Protein AF-A0A538IAY0-F1 (afdb_monomer_lite)

Secondary structure (DSSP, 8-state):
--GGGTTS--HHHHHHTT---SS-----TT-SSTTSHHHHHHHHHS-HHHHHHSHHHHHHHHHHHHHHH--S-------TTHHHHTTT-------SPPPSS-HHHHHHHHH-HHHHHHHHHHHHHHHHHHHHHHHHTT-S------SSGGGS-TT-

Sequence (156 aa):
MNEQSLGAEPLLVRTLRREPAERTPVWFMRQAGRSLPEYRELRERHGFFEIAGTPELCAEVTLQPVRRHGVDAAVLFADIMSPVLGMGVDVELVEGRPSRDFVRTKALMYREPATWHALLERLTEQFARYVAATAAAGADAIQLFDSWAGVLSVAD

Foldseek 3Di:
DDPPPPPDDFQVLCVVVVHDHPDDADDDDPLQDDVDPVNVVVVVPDDLVRLQVDVVSQVVSQCVSCVVPVGRDGDGSHDPCVLVVVVVDDDDDDPDDDDQQCVVLVCCCPVPVVVNVVVVVVVVVSVVVVVVVVVVVPDSDDDDDPPRCVSDDPVD

Structure (mmCIF, N/CA/C/O backbone):
data_AF-A0A538IAY0-F1
#
_entry.id   AF-A0A538IAY0-F1
#
loop_
_atom_site.group_PDB
_atom_site.id
_atom_site.type_symbol
_atom_site.label_atom_id
_atom_site.label_alt_id
_atom_site.label_comp_id
_atom_site.label_asym_id
_atom_site.label_entity_id
_atom_site.label_seq_id
_atom_site.pdbx_PDB_ins_code
_atom_site.Cartn_x
_atom_site.Cartn_y
_atom_site.Cartn_z
_atom_site.occupancy
_atom_site.B_iso_or_equiv
_atom_site.auth_seq_id
_atom_site.auth_comp_id
_atom_site.auth_asym_id
_atom_site.auth_atom_id
_atom_site.pdbx_PDB_model_num
ATOM 1 N N . MET A 1 1 ? -22.883 -2.923 21.697 1.00 38.47 1 MET A N 1
ATOM 2 C CA . MET A 1 1 ? -22.149 -2.194 20.640 1.00 38.47 1 MET A CA 1
ATOM 3 C C . MET A 1 1 ? -23.052 -1.043 20.248 1.00 38.47 1 MET A C 1
ATOM 5 O O . MET A 1 1 ? -24.157 -1.319 19.814 1.00 38.47 1 MET A O 1
ATOM 9 N N . ASN A 1 2 ? -22.699 0.196 20.591 1.00 35.31 2 ASN A N 1
ATOM 10 C CA . ASN A 1 2 ? -23.626 1.324 20.485 1.00 35.31 2 ASN A CA 1
ATOM 11 C C . ASN A 1 2 ? -23.660 1.832 19.031 1.00 35.31 2 ASN A C 1
ATOM 13 O O . ASN A 1 2 ? -22.630 2.256 18.514 1.00 35.31 2 ASN A O 1
ATOM 17 N N . GLU A 1 3 ? -24.830 1.799 18.392 1.00 36.94 3 GLU A N 1
ATOM 18 C CA . GLU A 1 3 ? -25.085 2.205 16.993 1.00 36.94 3 GLU A CA 1
ATOM 19 C C . GLU A 1 3 ? -24.926 3.725 16.743 1.00 36.94 3 GLU A C 1
ATOM 21 O O . GLU A 1 3 ? -25.130 4.209 15.636 1.00 36.94 3 GLU A O 1
ATOM 26 N N . GLN A 1 4 ? -24.515 4.499 17.754 1.00 41.50 4 GLN A N 1
ATOM 27 C CA . GLN A 1 4 ? -24.413 5.966 17.712 1.00 41.50 4 GLN A CA 1
ATOM 28 C C . GLN A 1 4 ? -23.102 6.524 17.116 1.00 41.50 4 GLN A C 1
ATOM 30 O O . GLN A 1 4 ? -22.951 7.738 17.030 1.00 41.50 4 GLN A O 1
ATOM 35 N N . SER A 1 5 ? -22.148 5.687 16.687 1.00 44.97 5 SER A N 1
ATOM 36 C CA . SER A 1 5 ? -20.822 6.150 16.219 1.00 44.97 5 SER A CA 1
ATOM 37 C C . SER A 1 5 ? -20.693 6.364 14.701 1.00 44.97 5 SER A C 1
ATOM 39 O O . SER A 1 5 ? -19.608 6.695 14.232 1.00 44.97 5 SER A O 1
ATOM 41 N N . LEU A 1 6 ? -21.762 6.194 13.919 1.00 47.00 6 LEU A N 1
ATOM 42 C CA . LEU A 1 6 ? -21.721 6.313 12.450 1.00 47.00 6 LEU A CA 1
ATOM 43 C C . LEU A 1 6 ? -21.744 7.767 11.925 1.00 47.00 6 LEU A C 1
ATOM 45 O O . LEU A 1 6 ? -21.765 7.971 10.717 1.00 47.00 6 LEU A O 1
ATOM 49 N N . GLY A 1 7 ? -21.768 8.777 12.804 1.00 51.81 7 GLY A N 1
ATOM 50 C CA . GLY A 1 7 ? -21.947 10.185 12.415 1.00 51.81 7 GLY A CA 1
ATOM 51 C C . GLY A 1 7 ? -20.683 11.051 12.380 1.00 51.81 7 GLY A C 1
ATOM 52 O O . GLY A 1 7 ? -20.735 12.151 11.838 1.00 51.81 7 GLY A O 1
ATOM 53 N N . ALA A 1 8 ? -19.567 10.601 12.959 1.00 68.31 8 ALA A N 1
ATOM 54 C CA . ALA A 1 8 ? -18.330 11.382 13.019 1.00 68.31 8 ALA A CA 1
ATOM 55 C C . ALA A 1 8 ? -17.268 10.784 12.090 1.00 68.31 8 ALA A C 1
ATOM 57 O O . ALA A 1 8 ? -16.998 9.585 12.137 1.00 68.31 8 ALA A O 1
ATOM 58 N N . GLU A 1 9 ? -16.664 11.629 11.254 1.00 83.44 9 GLU A N 1
ATOM 59 C CA . GLU A 1 9 ? -15.582 11.237 10.349 1.00 83.44 9 GLU A CA 1
ATOM 60 C C . GLU A 1 9 ? -14.360 10.709 11.140 1.00 83.44 9 GLU A C 1
ATOM 62 O O . GLU A 1 9 ? -14.066 11.244 12.219 1.00 83.44 9 GLU A O 1
ATOM 67 N N . PRO A 1 10 ? -13.637 9.674 10.654 1.00 91.75 10 PRO A N 1
ATOM 68 C CA . PRO A 1 10 ? -12.545 9.056 11.407 1.00 91.75 10 PRO A CA 1
ATOM 69 C C . PRO A 1 10 ? -11.438 10.045 11.803 1.00 91.75 10 PRO A C 1
ATOM 71 O O . PRO A 1 10 ? -11.071 10.940 11.037 1.00 91.75 10 PRO A O 1
ATOM 74 N N . LEU A 1 11 ? -10.843 9.847 12.986 1.00 94.94 11 LEU A N 1
ATOM 75 C CA . LEU A 1 11 ? -9.830 10.747 13.558 1.00 94.94 11 LEU A CA 1
ATOM 76 C C . LEU A 1 11 ? -8.640 10.992 12.618 1.00 94.94 11 LEU A C 1
ATOM 78 O O . LEU A 1 11 ? -8.187 12.132 12.478 1.00 94.94 11 LEU A O 1
ATOM 82 N N . LEU A 1 12 ? -8.142 9.941 11.951 1.00 95.88 12 LEU A N 1
ATOM 83 C CA . LEU A 1 12 ? -7.046 10.079 10.993 1.00 95.88 12 LEU A CA 1
ATOM 84 C C . LEU A 1 12 ? -7.440 10.984 9.817 1.00 95.88 12 LEU A C 1
ATOM 86 O O . LEU A 1 12 ? -6.658 11.853 9.446 1.00 95.88 12 LEU A O 1
ATOM 90 N N . VAL A 1 13 ? -8.644 10.825 9.265 1.00 95.62 13 VAL A N 1
ATOM 91 C CA . VAL A 1 13 ? -9.117 11.592 8.099 1.00 95.62 13 VAL A CA 1
ATOM 92 C C . VAL A 1 13 ? -9.223 13.078 8.432 1.00 95.62 13 VAL A C 1
ATOM 94 O O . VAL A 1 13 ? -8.662 13.910 7.717 1.00 95.62 13 VAL A O 1
ATOM 97 N N . ARG A 1 14 ? -9.839 13.407 9.573 1.00 95.81 14 ARG A N 1
ATOM 98 C CA . ARG A 1 14 ? -9.901 14.781 10.103 1.00 95.81 14 ARG A CA 1
ATOM 99 C C . ARG A 1 14 ? -8.500 15.375 10.277 1.00 95.81 14 ARG A C 1
ATOM 101 O O . ARG A 1 14 ? -8.223 16.492 9.842 1.00 95.81 14 ARG A O 1
ATOM 108 N N . THR A 1 15 ? -7.577 14.594 10.842 1.00 96.38 15 THR A N 1
ATOM 109 C CA . THR A 1 15 ? -6.188 15.031 11.059 1.00 96.38 15 THR A CA 1
ATOM 110 C C . THR A 1 15 ? -5.447 15.269 9.737 1.00 96.38 15 THR A C 1
ATOM 112 O O . THR A 1 15 ? -4.748 16.272 9.601 1.00 96.38 15 THR A O 1
ATOM 115 N N . LEU A 1 16 ? -5.625 14.403 8.731 1.00 96.31 16 LEU A N 1
ATOM 116 C CA . LEU A 1 16 ? -5.047 14.577 7.391 1.00 96.31 16 LEU A CA 1
ATOM 117 C C . LEU A 1 16 ? -5.567 15.846 6.697 1.00 96.31 16 LEU A C 1
ATOM 119 O O . LEU A 1 16 ? -4.822 16.495 5.962 1.00 96.31 16 LEU A O 1
ATOM 123 N N . ARG A 1 17 ? -6.809 16.247 6.986 1.00 96.19 17 ARG A N 1
ATOM 124 C CA . ARG A 1 17 ? -7.405 17.517 6.539 1.00 96.19 17 ARG A CA 1
ATOM 125 C C . ARG A 1 17 ? -7.023 18.729 7.389 1.00 96.19 17 ARG A C 1
ATOM 127 O O . ARG A 1 17 ? -7.445 19.839 7.079 1.00 96.19 17 ARG A O 1
ATOM 134 N N . ARG A 1 18 ? -6.167 18.547 8.401 1.00 96.50 18 ARG A N 1
ATOM 135 C CA . ARG A 1 18 ? -5.717 19.591 9.340 1.00 96.50 18 ARG A CA 1
ATOM 136 C C . ARG A 1 18 ? -6.849 20.183 10.182 1.00 96.50 18 ARG A C 1
ATOM 138 O O . ARG A 1 18 ? -6.781 21.342 10.590 1.00 96.50 18 ARG A O 1
ATOM 145 N N . GLU A 1 19 ? -7.882 19.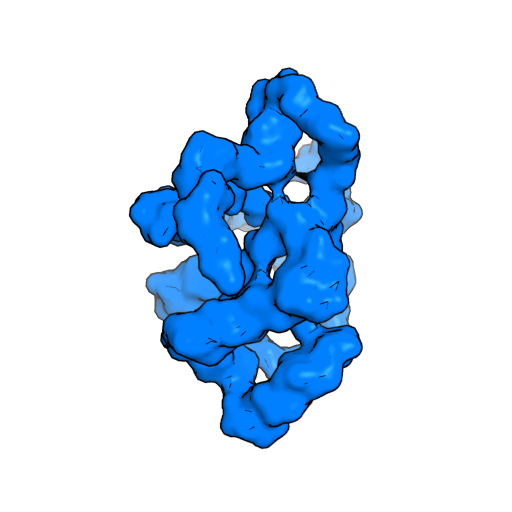397 10.448 1.00 96.31 19 GLU A N 1
ATOM 146 C CA . GLU A 1 19 ? -8.957 19.783 11.356 1.00 96.31 19 GLU A CA 1
ATOM 147 C C . GLU A 1 19 ? -8.532 19.593 12.823 1.00 96.31 19 GLU A C 1
ATOM 149 O O . GLU A 1 19 ? -7.644 18.782 13.110 1.00 96.31 19 GLU A O 1
ATOM 154 N N . PRO A 1 20 ? -9.159 20.307 13.781 1.00 93.62 20 PRO A N 1
ATOM 155 C CA . PRO A 1 20 ? -8.926 20.069 15.200 1.00 93.62 20 PRO A CA 1
ATOM 156 C C . PRO A 1 20 ? -9.219 18.613 15.571 1.00 93.62 20 PRO A C 1
ATOM 158 O O . PRO A 1 20 ? -10.291 18.091 15.259 1.00 93.62 20 PRO A O 1
ATOM 161 N N . ALA A 1 21 ? -8.280 17.983 16.272 1.00 93.38 21 ALA A N 1
ATOM 162 C CA . ALA A 1 21 ? -8.344 16.595 16.709 1.00 93.38 21 ALA A CA 1
ATOM 163 C C . ALA A 1 21 ? -8.177 16.520 18.229 1.00 93.38 21 ALA A C 1
ATOM 165 O O . ALA A 1 21 ? -7.366 17.235 18.818 1.00 93.38 21 ALA A O 1
ATOM 166 N N . GLU A 1 22 ? -8.940 15.643 18.871 1.00 94.81 22 GLU A N 1
ATOM 167 C CA . GLU A 1 22 ? -8.916 15.454 20.322 1.00 94.81 22 GLU A CA 1
ATOM 168 C C . GLU A 1 22 ? -7.621 14.794 20.830 1.00 94.81 22 GLU A C 1
ATOM 170 O O . GLU A 1 22 ? -7.292 14.896 22.011 1.00 94.81 22 GLU A O 1
ATOM 175 N N . ARG A 1 23 ? -6.874 14.132 19.939 1.00 95.81 23 ARG A N 1
ATOM 176 C CA . ARG A 1 23 ? -5.544 13.554 20.172 1.00 95.81 23 ARG A CA 1
ATOM 177 C C . ARG A 1 23 ? -4.852 13.258 18.840 1.00 95.81 23 ARG A C 1
ATOM 179 O O . ARG A 1 23 ? -5.491 13.255 17.792 1.00 95.81 23 ARG A O 1
ATOM 186 N N . THR A 1 24 ? -3.562 12.936 18.886 1.00 97.00 24 THR A N 1
ATOM 187 C CA . THR A 1 24 ? -2.813 12.456 17.714 1.00 97.00 24 THR A CA 1
ATOM 188 C C . THR A 1 24 ? -3.269 11.040 17.324 1.00 97.00 24 THR A C 1
ATOM 190 O O . THR A 1 24 ? -3.248 10.161 18.194 1.00 97.00 24 THR A O 1
ATOM 193 N N . PRO A 1 25 ? -3.655 10.781 16.058 1.00 97.56 25 PRO A N 1
ATOM 194 C CA . PRO A 1 25 ? -3.946 9.430 15.592 1.00 97.56 25 PRO A CA 1
ATOM 195 C C . PRO A 1 25 ? -2.663 8.602 15.443 1.00 97.56 25 PRO A C 1
ATOM 197 O O . PRO A 1 25 ? -1.628 9.112 15.010 1.00 97.56 25 PRO A O 1
ATOM 200 N N . VAL A 1 26 ? -2.732 7.312 15.765 1.00 97.69 26 VAL A N 1
ATOM 201 C CA . VAL A 1 26 ? -1.619 6.363 15.692 1.00 97.69 26 VAL A CA 1
ATOM 202 C C . VAL A 1 26 ? -2.041 5.102 14.947 1.00 97.69 26 VAL A C 1
ATOM 204 O O . VAL A 1 26 ? -3.069 4.491 15.224 1.00 97.69 26 VAL A O 1
ATOM 207 N N . TRP A 1 27 ? -1.188 4.682 14.023 1.00 98.19 27 TRP A N 1
ATOM 208 C CA . TRP A 1 27 ? -1.232 3.394 13.342 1.00 98.19 27 TRP A CA 1
ATOM 209 C C . TRP A 1 27 ? 0.210 2.987 13.013 1.00 98.19 27 TRP A C 1
ATOM 211 O O . TRP A 1 27 ? 1.119 3.822 13.067 1.00 98.19 27 TRP A O 1
ATOM 221 N N . PHE A 1 28 ? 0.448 1.715 12.690 1.00 97.94 28 PHE A N 1
ATOM 222 C CA . PHE A 1 28 ? 1.801 1.236 12.393 1.00 97.94 28 PHE A CA 1
ATOM 223 C C . PHE A 1 28 ? 1.895 0.627 10.996 1.00 97.94 28 PHE A C 1
ATOM 225 O O . PHE A 1 28 ? 1.068 -0.191 10.587 1.00 97.94 28 PHE A O 1
ATOM 232 N N . MET A 1 29 ? 2.964 0.953 10.269 1.00 97.06 29 MET A N 1
ATOM 233 C CA . MET A 1 29 ? 3.313 0.206 9.062 1.00 97.06 29 MET A CA 1
ATOM 234 C C . MET A 1 29 ? 3.554 -1.262 9.422 1.00 97.06 29 MET A C 1
ATOM 236 O O . MET A 1 29 ? 4.247 -1.563 10.393 1.00 97.06 29 MET A O 1
ATOM 240 N N . ARG A 1 30 ? 2.996 -2.174 8.615 1.00 96.00 30 ARG A N 1
ATOM 241 C CA . ARG A 1 30 ? 3.029 -3.630 8.853 1.00 96.00 30 ARG A CA 1
ATOM 242 C C . ARG A 1 30 ? 2.340 -4.073 10.157 1.00 96.00 30 ARG A C 1
ATOM 244 O O . ARG A 1 30 ? 2.703 -5.107 10.712 1.00 96.00 30 ARG A O 1
ATOM 251 N N . GLN A 1 31 ? 1.342 -3.320 10.631 1.00 97.38 31 GLN A N 1
ATOM 252 C CA . GLN A 1 31 ? 0.553 -3.674 11.820 1.00 97.38 31 GLN A CA 1
ATOM 253 C C . GLN A 1 31 ? -0.192 -5.011 11.698 1.00 97.38 31 GLN A C 1
ATOM 255 O O . GLN A 1 31 ? -0.288 -5.741 12.680 1.00 97.38 31 GLN A O 1
ATOM 260 N N . ALA A 1 32 ? -0.680 -5.348 10.502 1.00 97.56 32 ALA A N 1
ATOM 261 C CA . ALA A 1 32 ? -1.235 -6.659 10.190 1.00 97.56 32 ALA A CA 1
ATOM 262 C C . ALA A 1 32 ? -0.116 -7.553 9.641 1.00 97.56 32 ALA A C 1
ATOM 264 O O . ALA A 1 32 ? 0.387 -7.331 8.537 1.00 97.56 32 ALA A O 1
ATOM 265 N N . GLY A 1 33 ? 0.324 -8.538 10.423 1.00 96.19 33 GLY A N 1
ATOM 266 C CA . GLY A 1 33 ? 1.405 -9.413 9.991 1.00 96.19 33 GLY A CA 1
ATOM 267 C C . GLY A 1 33 ? 1.985 -10.288 11.091 1.00 96.19 33 GLY A C 1
ATOM 268 O O . GLY A 1 33 ? 1.376 -10.533 12.127 1.00 96.19 33 GLY A O 1
ATOM 269 N N . ARG A 1 34 ? 3.213 -10.764 10.859 1.00 95.56 34 ARG A N 1
ATOM 270 C CA . ARG A 1 34 ? 3.883 -11.820 11.645 1.00 95.56 34 ARG A CA 1
ATOM 271 C C . ARG A 1 34 ? 4.132 -11.474 13.115 1.00 95.56 34 ARG A C 1
ATOM 273 O O . ARG A 1 34 ? 4.599 -12.342 13.846 1.00 95.56 34 ARG A O 1
ATOM 280 N N . SER A 1 35 ? 3.887 -10.246 13.562 1.00 96.25 35 SER A N 1
ATOM 281 C CA . SER A 1 35 ? 3.895 -9.879 14.984 1.00 96.25 35 SER A CA 1
ATOM 282 C C . SER A 1 35 ? 2.665 -10.416 15.728 1.00 96.25 35 SER A C 1
ATOM 284 O O . SER A 1 35 ? 2.766 -10.703 16.923 1.00 96.25 35 SER A O 1
ATOM 286 N N . LEU A 1 36 ? 1.546 -10.626 15.029 1.00 97.88 36 LEU A N 1
ATOM 287 C CA . LEU A 1 36 ? 0.269 -11.050 15.597 1.00 97.88 36 LEU A CA 1
ATOM 288 C C . LEU A 1 36 ? 0.136 -12.586 15.592 1.00 97.88 36 LEU A C 1
ATOM 290 O O . LEU A 1 36 ? 0.344 -13.201 14.544 1.00 97.88 36 LEU A O 1
ATOM 294 N N . PRO A 1 37 ? -0.196 -13.236 16.725 1.00 97.75 37 PRO A N 1
ATOM 295 C CA . PRO A 1 37 ? -0.418 -14.681 16.763 1.00 97.75 37 PRO A CA 1
ATOM 296 C C . PRO A 1 37 ? -1.586 -15.132 15.872 1.00 97.75 37 PRO A C 1
ATOM 298 O O . PRO A 1 37 ? -1.430 -16.109 15.151 1.00 97.75 37 PRO A O 1
ATOM 301 N N . GLU A 1 38 ? -2.687 -14.384 15.830 1.00 97.56 38 GLU A N 1
ATOM 302 C CA . GLU A 1 38 ? -3.861 -14.643 14.984 1.00 97.56 38 GLU A CA 1
ATOM 303 C C . GLU A 1 38 ? -3.535 -14.611 13.480 1.00 97.56 38 GLU A C 1
ATOM 305 O O . GLU A 1 38 ? -4.049 -15.419 12.708 1.00 97.56 38 GLU A O 1
ATOM 310 N N . TYR A 1 39 ? -2.613 -13.743 13.052 1.00 97.94 39 TYR A N 1
ATOM 311 C CA . TYR A 1 39 ? -2.103 -13.758 11.680 1.00 97.94 39 TYR A CA 1
ATOM 312 C C . TYR A 1 39 ? -1.265 -15.011 11.400 1.00 97.94 39 TYR A C 1
ATOM 314 O O . TYR A 1 39 ? -1.373 -15.599 10.324 1.00 97.94 39 TYR A O 1
ATOM 322 N N . ARG A 1 40 ? -0.404 -15.419 12.347 1.00 97.31 40 ARG A N 1
ATOM 323 C CA . ARG A 1 40 ? 0.430 -16.624 12.184 1.00 97.31 40 ARG A CA 1
ATOM 324 C C . ARG A 1 40 ? -0.435 -17.871 12.056 1.00 97.31 40 ARG A C 1
ATOM 326 O O . ARG A 1 40 ? -0.199 -18.646 11.141 1.00 97.31 40 ARG A O 1
ATOM 333 N N . GLU A 1 41 ? -1.455 -18.001 12.897 1.00 97.19 41 GLU A N 1
ATOM 334 C CA . GLU A 1 41 ? -2.403 -19.117 12.850 1.00 97.19 41 GLU A CA 1
ATOM 335 C C . GLU A 1 41 ? -3.135 -19.183 11.499 1.00 97.19 41 GLU A C 1
ATOM 337 O O . GLU A 1 41 ? -3.273 -20.243 10.895 1.00 97.19 41 GLU A O 1
ATOM 342 N N . LEU A 1 42 ? -3.554 -18.033 10.963 1.00 96.38 42 LEU A N 1
ATOM 343 C CA . LEU A 1 42 ? -4.193 -17.972 9.648 1.00 96.38 42 LEU A CA 1
ATOM 344 C C . LEU A 1 42 ? -3.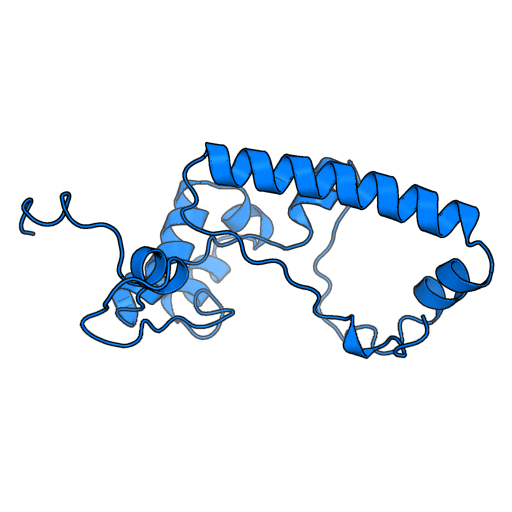215 -18.365 8.522 1.00 96.38 42 LEU A C 1
ATOM 346 O O . LEU A 1 42 ? -3.590 -19.079 7.590 1.00 96.38 42 LEU A O 1
ATOM 350 N N . ARG A 1 43 ? -1.938 -17.975 8.637 1.00 95.56 43 ARG A N 1
ATOM 351 C CA . ARG A 1 43 ? -0.862 -18.329 7.691 1.00 95.56 43 ARG A CA 1
ATOM 352 C C . ARG A 1 43 ? -0.429 -19.795 7.729 1.00 95.56 43 ARG A C 1
ATOM 354 O O . ARG A 1 43 ? 0.223 -20.218 6.777 1.00 95.56 43 ARG A O 1
ATOM 361 N N . GLU A 1 44 ? -0.786 -20.557 8.762 1.00 96.50 44 GLU A N 1
ATOM 362 C CA . GLU A 1 44 ? -0.612 -22.020 8.778 1.00 96.50 44 GLU A CA 1
ATOM 363 C C . GLU A 1 44 ? -1.571 -22.717 7.803 1.00 96.50 44 GLU A C 1
ATOM 365 O O . GLU A 1 44 ? -1.274 -23.809 7.323 1.00 96.50 44 GLU A O 1
ATOM 370 N N . ARG A 1 45 ? -2.708 -22.079 7.495 1.00 96.25 45 ARG A N 1
ATOM 371 C CA . ARG A 1 45 ? -3.777 -22.644 6.658 1.00 96.25 45 ARG A CA 1
ATOM 372 C C . ARG A 1 45 ? -3.825 -22.064 5.249 1.00 96.25 45 ARG A C 1
ATOM 374 O O . ARG A 1 45 ? -4.187 -22.784 4.327 1.00 96.25 45 ARG A O 1
ATOM 381 N N . HIS A 1 46 ? -3.458 -20.793 5.087 1.00 96.44 46 HIS A N 1
ATOM 382 C CA . HIS A 1 46 ? -3.622 -20.068 3.826 1.00 96.44 46 HIS A CA 1
ATOM 383 C C . HIS A 1 46 ? -2.323 -19.435 3.344 1.00 96.44 46 HIS A C 1
ATOM 385 O O . HIS A 1 46 ? -1.559 -18.874 4.138 1.00 96.44 46 HIS A O 1
ATOM 391 N N . GLY A 1 47 ? -2.099 -19.466 2.029 1.00 93.25 47 GLY A N 1
ATOM 392 C CA . GLY A 1 47 ? -1.002 -18.774 1.350 1.00 93.25 47 GLY A CA 1
ATOM 393 C C . GLY A 1 47 ? -1.111 -17.247 1.460 1.00 93.25 47 GLY A C 1
ATOM 394 O O . GLY A 1 47 ? -2.190 -16.703 1.652 1.00 93.25 47 GLY A O 1
ATOM 395 N N . PHE A 1 48 ? -0.005 -16.511 1.310 1.00 93.00 48 PHE A N 1
ATOM 396 C CA . PHE A 1 48 ? -0.057 -15.043 1.393 1.00 93.00 48 PHE A CA 1
ATOM 397 C C . PHE A 1 48 ? -0.941 -14.427 0.294 1.00 93.00 48 PHE A C 1
ATOM 399 O O . PHE A 1 48 ? -1.828 -13.635 0.600 1.00 93.00 48 PHE A O 1
ATOM 406 N N . PHE A 1 49 ? -0.736 -14.827 -0.967 1.00 91.50 49 PHE A N 1
ATOM 407 C CA . PHE A 1 49 ? -1.544 -14.338 -2.089 1.00 91.50 49 PHE A CA 1
ATOM 408 C C . PHE A 1 49 ? -2.997 -14.822 -2.031 1.00 91.50 49 PHE A C 1
ATOM 410 O O . PHE A 1 49 ? -3.886 -14.115 -2.486 1.00 91.50 49 PHE A O 1
ATOM 417 N N . GLU A 1 50 ? -3.253 -15.981 -1.422 1.00 93.88 50 GLU A N 1
ATOM 418 C CA . GLU A 1 50 ? -4.613 -16.466 -1.167 1.00 93.88 50 GLU A CA 1
ATOM 419 C C . GLU A 1 50 ? -5.345 -15.559 -0.171 1.00 93.88 50 GLU A C 1
ATOM 421 O O . GLU A 1 50 ? -6.464 -15.131 -0.438 1.00 93.88 50 GLU A O 1
ATOM 426 N N . ILE A 1 51 ? -4.693 -15.203 0.941 1.00 96.25 51 ILE A N 1
ATOM 427 C CA . ILE A 1 51 ? -5.249 -14.270 1.932 1.00 96.25 51 ILE A CA 1
ATOM 428 C C . ILE A 1 51 ? -5.497 -12.906 1.290 1.00 96.25 51 ILE A C 1
ATOM 430 O O . ILE A 1 51 ? -6.578 -12.350 1.441 1.00 96.25 51 ILE A O 1
ATOM 434 N N . ALA A 1 52 ? -4.507 -12.372 0.570 1.00 93.88 52 ALA A N 1
ATOM 435 C CA . ALA A 1 52 ? -4.616 -11.068 -0.079 1.00 93.88 52 ALA A CA 1
ATOM 436 C C . ALA A 1 52 ? -5.669 -11.050 -1.205 1.00 93.88 52 ALA A C 1
ATOM 438 O O . ALA A 1 52 ? -6.255 -10.005 -1.472 1.00 93.88 52 ALA A O 1
ATOM 439 N N . GLY A 1 53 ? -5.914 -12.192 -1.855 1.00 92.94 53 GLY A N 1
ATOM 440 C CA . GLY A 1 53 ? -6.878 -12.342 -2.948 1.00 92.94 53 GLY A CA 1
ATOM 441 C C . GLY A 1 53 ? -8.292 -12.744 -2.518 1.00 92.94 53 GLY A C 1
ATOM 442 O O . GL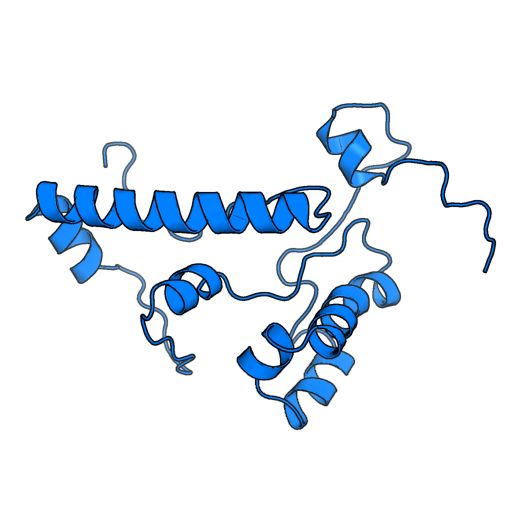Y A 1 53 ? -9.201 -12.688 -3.342 1.00 92.94 53 GLY A O 1
ATOM 443 N N . THR A 1 54 ? -8.497 -13.133 -1.257 1.00 96.69 54 THR A N 1
ATOM 444 C CA . THR A 1 54 ? -9.808 -13.549 -0.734 1.00 96.69 54 THR A CA 1
ATOM 445 C C . THR A 1 54 ? -10.386 -12.441 0.148 1.00 96.69 54 THR A C 1
ATOM 447 O O . THR A 1 54 ? -9.816 -12.183 1.213 1.00 96.69 54 THR A O 1
ATOM 450 N N . PRO A 1 55 ? -11.502 -11.787 -0.236 1.00 97.19 55 PRO A N 1
ATOM 451 C CA . PRO A 1 55 ? -12.028 -10.617 0.471 1.00 97.19 55 PRO A CA 1
ATOM 452 C C . PRO A 1 55 ? -12.227 -10.827 1.974 1.00 97.19 55 PRO A C 1
ATOM 454 O O . PRO A 1 55 ? -11.824 -9.984 2.772 1.00 97.19 55 PRO A O 1
ATOM 457 N N . GLU A 1 56 ? -12.782 -11.968 2.379 1.00 98.12 56 GLU A N 1
ATOM 458 C CA . GLU A 1 56 ? -13.082 -12.272 3.778 1.00 98.12 56 GLU A CA 1
ATOM 459 C C . GLU A 1 56 ? -11.805 -12.469 4.606 1.00 98.12 56 GLU A C 1
ATOM 461 O O . GLU A 1 56 ? -11.709 -11.969 5.728 1.00 98.12 56 GLU A O 1
ATOM 466 N N . LEU A 1 57 ? -10.797 -13.150 4.048 1.00 98.19 57 LEU A N 1
ATOM 467 C CA . LEU A 1 57 ? -9.507 -13.359 4.715 1.00 98.19 57 LEU A CA 1
ATOM 468 C C . LEU A 1 57 ? -8.709 -12.054 4.800 1.00 98.19 57 LEU A C 1
ATOM 470 O O . LEU A 1 57 ? -8.134 -11.744 5.845 1.00 98.19 57 LEU A O 1
ATOM 474 N N . CYS A 1 58 ? -8.700 -11.273 3.718 1.00 98.06 58 CYS A N 1
ATOM 475 C CA . CYS A 1 58 ? -8.064 -9.964 3.665 1.00 98.06 58 CYS A CA 1
ATOM 476 C C . CYS A 1 58 ? -8.684 -9.004 4.689 1.00 98.06 58 CYS A C 1
ATOM 478 O O . CYS A 1 58 ? -7.958 -8.366 5.460 1.00 98.06 58 CYS A O 1
ATOM 480 N N . ALA A 1 59 ? -10.018 -8.941 4.752 1.00 98.25 59 ALA A N 1
ATOM 481 C CA . ALA A 1 59 ? -10.736 -8.127 5.724 1.00 98.25 59 ALA A CA 1
ATOM 482 C C . ALA A 1 59 ? -10.435 -8.567 7.162 1.00 98.25 59 ALA A C 1
ATOM 484 O O . ALA A 1 59 ? -10.146 -7.721 8.009 1.00 98.25 59 ALA A O 1
ATOM 485 N 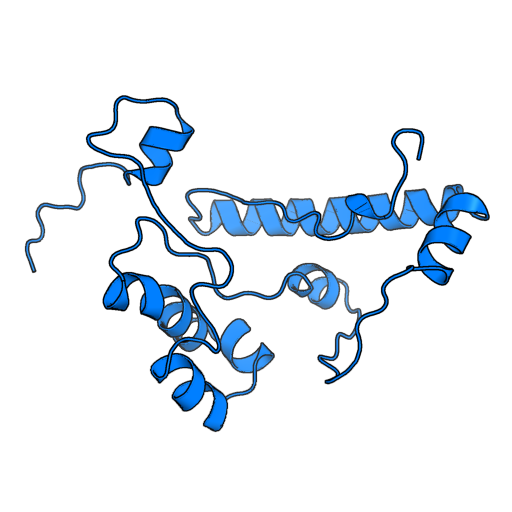N . GLU A 1 60 ? -10.434 -9.875 7.437 1.00 98.25 60 GLU A N 1
ATOM 486 C CA . GLU A 1 60 ? -10.101 -10.387 8.767 1.00 98.25 60 GLU A CA 1
ATOM 487 C C . GLU A 1 60 ? -8.691 -9.958 9.184 1.00 98.25 60 GLU A C 1
ATOM 489 O O . GLU A 1 60 ? -8.538 -9.309 10.218 1.00 98.25 60 GLU A O 1
ATOM 494 N N . VAL A 1 61 ? -7.672 -10.212 8.356 1.00 98.44 61 VAL A N 1
ATOM 495 C CA . VAL A 1 61 ? -6.281 -9.828 8.655 1.00 98.44 61 VAL A CA 1
ATOM 496 C C . VAL A 1 61 ? -6.122 -8.313 8.819 1.00 98.44 61 VAL A C 1
ATOM 498 O O . VAL A 1 61 ? -5.424 -7.859 9.727 1.00 98.44 61 VAL A O 1
ATOM 501 N N . THR A 1 62 ? -6.803 -7.521 7.989 1.00 98.50 62 THR A N 1
ATOM 502 C CA . THR A 1 62 ? -6.802 -6.050 8.057 1.00 98.50 62 THR A CA 1
ATOM 503 C C . THR A 1 62 ? -7.330 -5.536 9.404 1.00 98.50 62 THR A C 1
ATOM 505 O O . THR A 1 62 ? -6.804 -4.561 9.948 1.00 98.50 62 THR A O 1
ATOM 508 N N . LEU A 1 63 ? -8.342 -6.199 9.975 1.00 98.44 63 LEU A N 1
ATOM 509 C CA . LEU A 1 63 ? -9.009 -5.777 11.211 1.00 98.44 63 LEU A CA 1
ATOM 510 C C . LEU A 1 63 ? -8.327 -6.267 12.497 1.00 98.44 63 LEU A C 1
ATOM 512 O O . LEU A 1 63 ? -8.549 -5.671 13.554 1.00 98.44 63 LEU A O 1
ATOM 516 N N . GLN A 1 64 ? -7.485 -7.302 12.440 1.00 98.44 64 GLN A N 1
ATOM 517 C CA . GLN A 1 64 ? -6.754 -7.827 13.605 1.00 98.44 64 GLN A CA 1
ATOM 518 C C . GLN A 1 64 ? -6.037 -6.741 14.437 1.00 98.44 64 GLN A C 1
ATOM 520 O O . GLN A 1 64 ? -6.316 -6.639 15.636 1.00 98.44 64 GLN A O 1
ATOM 525 N N . PRO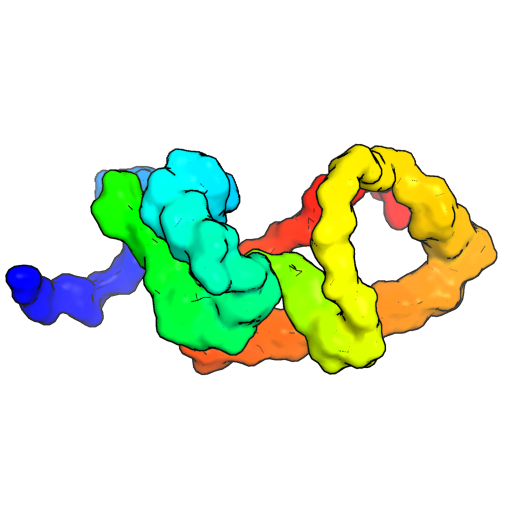 A 1 65 ? -5.168 -5.880 13.864 1.00 98.25 65 PRO A N 1
ATOM 526 C CA . PRO A 1 65 ? -4.477 -4.847 14.639 1.00 98.25 65 PRO A CA 1
ATOM 527 C C . PRO A 1 65 ? -5.426 -3.781 15.195 1.00 98.25 65 PRO A C 1
ATOM 529 O O . PRO A 1 65 ? -5.177 -3.267 16.283 1.00 98.25 65 PRO A O 1
ATOM 532 N N . VAL A 1 66 ? -6.527 -3.476 14.500 1.00 97.69 66 VAL A N 1
ATOM 533 C CA . VAL A 1 66 ? -7.549 -2.538 14.994 1.00 97.69 66 VAL A CA 1
ATOM 534 C C . VAL A 1 66 ? -8.187 -3.093 16.264 1.00 97.69 66 VAL A C 1
ATOM 536 O O . VAL A 1 66 ? -8.217 -2.413 17.286 1.00 97.69 66 VAL A O 1
ATOM 539 N N . ARG A 1 67 ? -8.619 -4.361 16.238 1.00 97.88 67 ARG A N 1
ATOM 540 C CA . ARG A 1 67 ? -9.229 -5.034 17.396 1.00 97.88 67 ARG A CA 1
ATOM 541 C C . ARG A 1 67 ? -8.239 -5.216 18.550 1.00 97.88 67 ARG A C 1
ATOM 543 O O . ARG A 1 67 ? -8.616 -5.052 19.705 1.00 97.88 67 ARG A O 1
ATOM 550 N N . ARG A 1 68 ? -6.983 -5.563 18.249 1.00 97.44 68 ARG A N 1
ATOM 551 C CA . ARG A 1 68 ? -5.966 -5.877 19.263 1.00 97.44 68 ARG A CA 1
ATOM 552 C C . ARG A 1 68 ? -5.343 -4.641 19.907 1.00 97.44 68 ARG A C 1
ATOM 554 O O . ARG A 1 68 ? -5.062 -4.658 21.103 1.00 97.44 68 ARG A O 1
ATOM 561 N N . HIS A 1 69 ? -5.059 -3.612 19.115 1.00 97.00 69 HIS A N 1
ATOM 562 C CA . HIS A 1 69 ? -4.256 -2.463 19.541 1.00 97.00 69 HIS A CA 1
ATOM 563 C C . HIS A 1 69 ? -5.039 -1.151 19.602 1.00 97.00 69 HIS A C 1
ATOM 565 O O . HIS A 1 69 ? -4.517 -0.187 20.153 1.00 97.00 69 HIS A O 1
ATOM 571 N N . GLY A 1 70 ? -6.261 -1.095 19.062 1.00 96.25 70 GLY A N 1
ATOM 572 C CA . GLY A 1 70 ? -7.051 0.137 19.038 1.00 96.25 70 GLY A CA 1
ATOM 573 C C . GLY A 1 70 ? -6.411 1.247 18.201 1.00 96.25 70 GLY A C 1
ATOM 574 O O . GLY A 1 70 ? -6.535 2.415 18.554 1.00 96.25 70 GLY A O 1
ATOM 575 N N . VAL A 1 71 ? -5.686 0.885 17.134 1.00 97.75 71 VAL A N 1
ATOM 576 C CA . VAL A 1 71 ? -5.106 1.854 16.188 1.00 97.75 71 VAL A CA 1
ATOM 577 C C . VAL A 1 71 ? -6.197 2.651 15.471 1.00 97.75 71 VAL A C 1
ATOM 579 O O . VAL A 1 71 ? -7.297 2.154 15.236 1.00 97.75 71 VAL A O 1
ATOM 582 N N . ASP A 1 72 ? -5.866 3.876 15.074 1.00 97.44 72 ASP A N 1
ATOM 583 C CA . ASP A 1 72 ? -6.801 4.846 14.487 1.00 97.44 72 ASP A CA 1
ATOM 584 C C . ASP A 1 72 ? -7.088 4.637 13.000 1.00 97.44 72 ASP A C 1
ATOM 586 O O . ASP A 1 72 ? -7.899 5.354 12.415 1.00 97.44 72 ASP A O 1
ATOM 590 N N . ALA A 1 73 ? -6.401 3.680 12.377 1.00 97.50 73 ALA A N 1
ATOM 591 C CA . ALA A 1 73 ? -6.598 3.326 10.984 1.00 97.50 73 ALA A CA 1
ATOM 592 C C . ALA A 1 73 ? -6.303 1.850 10.735 1.00 97.50 73 ALA A C 1
ATOM 594 O O . ALA A 1 73 ? -5.333 1.282 11.251 1.00 97.50 73 ALA A O 1
ATOM 595 N N . ALA A 1 74 ? -7.123 1.247 9.882 1.00 97.75 74 ALA A N 1
ATOM 596 C CA . ALA A 1 74 ? -6.820 -0.026 9.256 1.00 97.75 74 ALA A CA 1
ATOM 597 C C . ALA A 1 74 ? -5.974 0.219 8.000 1.00 97.75 74 ALA A C 1
ATOM 599 O O . ALA A 1 74 ? -6.211 1.169 7.258 1.00 97.75 74 ALA A O 1
ATOM 600 N N . VAL A 1 75 ? -5.001 -0.654 7.748 1.00 97.31 75 VAL A N 1
ATOM 601 C CA . VAL A 1 75 ? -4.231 -0.654 6.499 1.00 97.31 75 VAL A CA 1
ATOM 602 C C . VAL A 1 75 ? -4.616 -1.922 5.770 1.00 97.31 75 VAL A C 1
ATOM 604 O O . VAL A 1 75 ? -4.422 -3.004 6.325 1.00 97.31 75 VAL A O 1
ATOM 607 N N . LEU A 1 76 ? -5.173 -1.776 4.565 1.00 97.31 76 LEU A N 1
ATOM 608 C CA . LEU A 1 76 ? -5.593 -2.901 3.736 1.00 97.31 76 LEU A CA 1
ATOM 609 C C . LEU A 1 76 ? -4.453 -3.917 3.610 1.00 97.31 76 LEU A C 1
ATOM 611 O O . LEU A 1 76 ? -3.335 -3.565 3.222 1.00 97.31 76 LEU A O 1
ATOM 615 N N . PHE A 1 77 ? -4.741 -5.175 3.936 1.00 97.44 77 PHE A N 1
ATOM 616 C CA . PHE A 1 77 ? -3.796 -6.263 3.746 1.00 97.44 77 PHE A CA 1
ATOM 617 C C . PHE A 1 77 ? -3.658 -6.579 2.254 1.00 97.44 77 PHE A C 1
ATOM 619 O O . PHE A 1 77 ? -4.464 -7.288 1.662 1.00 97.44 77 PHE A O 1
ATOM 626 N N . ALA A 1 78 ? -2.620 -6.030 1.637 1.00 93.31 78 ALA A N 1
ATOM 627 C CA . ALA A 1 78 ? -2.312 -6.222 0.230 1.00 93.31 78 ALA A CA 1
ATOM 628 C C . ALA A 1 78 ? -0.797 -6.277 0.021 1.00 93.31 78 ALA A C 1
ATOM 630 O O . ALA A 1 78 ? -0.014 -5.866 0.883 1.00 93.31 78 ALA A O 1
ATOM 631 N N . ASP A 1 79 ? -0.389 -6.761 -1.149 1.00 92.06 79 ASP A N 1
ATOM 632 C CA . ASP A 1 79 ? 0.990 -6.670 -1.609 1.00 92.06 79 ASP A CA 1
ATOM 633 C C . ASP A 1 79 ? 1.191 -5.457 -2.520 1.00 92.06 79 ASP A C 1
ATOM 635 O O . ASP A 1 79 ? 0.311 -5.100 -3.305 1.00 92.06 79 ASP A O 1
ATOM 639 N N . ILE A 1 80 ? 2.374 -4.845 -2.466 1.00 92.50 80 ILE A N 1
ATOM 640 C CA . ILE A 1 80 ? 2.722 -3.730 -3.360 1.00 92.50 80 ILE A CA 1
ATOM 641 C C . ILE A 1 80 ? 2.841 -4.170 -4.828 1.00 92.50 80 ILE A C 1
ATOM 643 O O . ILE A 1 80 ? 2.782 -3.331 -5.722 1.00 92.50 80 ILE A O 1
ATOM 647 N N . MET A 1 81 ? 2.988 -5.473 -5.082 1.00 92.88 81 MET A N 1
ATOM 648 C CA . MET A 1 81 ? 3.081 -6.057 -6.417 1.00 92.88 81 MET A CA 1
ATOM 649 C C . MET A 1 81 ? 1.715 -6.405 -7.025 1.00 92.88 81 MET A C 1
ATOM 651 O O . MET A 1 81 ? 1.668 -6.798 -8.191 1.00 92.88 81 MET A O 1
ATOM 655 N N . SER A 1 82 ? 0.597 -6.232 -6.306 1.00 91.81 82 SER A N 1
ATOM 656 C CA . SER A 1 82 ? -0.753 -6.492 -6.841 1.00 91.81 82 SER A CA 1
ATOM 657 C C . SER A 1 82 ? -1.037 -5.801 -8.189 1.00 91.81 82 SER A C 1
ATOM 659 O O . SER A 1 82 ? -1.574 -6.458 -9.084 1.00 91.81 82 SER A O 1
ATOM 661 N N . PRO A 1 83 ? -0.642 -4.528 -8.425 1.00 93.94 83 PRO A N 1
ATOM 662 C CA . PRO A 1 83 ? -0.838 -3.897 -9.731 1.00 93.94 83 PRO A CA 1
ATOM 663 C C . PRO A 1 83 ? -0.030 -4.570 -10.849 1.00 93.94 83 PRO A C 1
ATOM 665 O O . PRO A 1 83 ? -0.517 -4.648 -11.975 1.00 93.94 83 PRO A O 1
ATOM 668 N N . VAL A 1 84 ? 1.167 -5.078 -10.532 1.00 94.94 84 VAL A N 1
ATOM 669 C CA . VAL A 1 84 ? 2.085 -5.755 -11.467 1.00 94.94 84 VAL A CA 1
ATOM 670 C C . VAL A 1 84 ? 1.557 -7.137 -11.854 1.00 94.94 84 VAL A C 1
ATOM 672 O O . VAL A 1 84 ? 1.565 -7.475 -13.036 1.00 94.94 84 VAL A O 1
ATOM 675 N N . LEU A 1 85 ? 0.993 -7.885 -10.898 1.00 91.81 85 LEU A N 1
ATOM 676 C CA . LEU A 1 85 ? 0.230 -9.106 -11.192 1.00 91.81 85 LEU A CA 1
ATOM 677 C C . LEU A 1 85 ? -0.905 -8.818 -12.188 1.00 91.81 85 LEU A C 1
ATOM 679 O O . LEU A 1 85 ? -1.081 -9.541 -13.165 1.00 91.81 85 LEU A O 1
ATOM 683 N N . GLY A 1 86 ? -1.619 -7.701 -12.005 1.00 90.69 86 GLY A N 1
ATOM 684 C CA . GLY A 1 86 ? -2.661 -7.241 -12.930 1.00 90.69 86 GLY A CA 1
ATOM 685 C C . GLY A 1 86 ? -2.166 -6.869 -14.336 1.00 90.69 86 GLY A C 1
ATOM 686 O O . GLY A 1 86 ? -2.981 -6.748 -15.247 1.00 90.69 86 GLY A O 1
ATOM 687 N N . MET A 1 87 ? -0.854 -6.706 -14.538 1.00 94.88 87 MET A N 1
ATOM 688 C CA . MET A 1 87 ? -0.236 -6.507 -15.858 1.00 94.88 87 MET A CA 1
ATOM 689 C C . MET A 1 87 ? 0.125 -7.831 -16.551 1.00 94.88 87 MET A C 1
ATOM 691 O O . MET A 1 87 ? 0.657 -7.802 -17.659 1.00 94.88 87 MET A O 1
ATOM 695 N N . GLY A 1 88 ? -0.137 -8.980 -15.915 1.00 94.50 88 GLY A N 1
ATOM 696 C CA . GLY A 1 88 ? 0.248 -10.299 -16.421 1.00 94.50 88 GLY A CA 1
ATOM 697 C C . GLY A 1 88 ? 1.723 -10.639 -16.192 1.00 94.50 88 GLY A C 1
ATOM 698 O O . GLY A 1 88 ? 2.273 -11.471 -16.909 1.00 94.50 88 GLY A O 1
ATOM 699 N N . VAL A 1 89 ? 2.377 -9.976 -15.234 1.00 94.62 89 VAL A N 1
ATOM 700 C CA . VAL A 1 89 ? 3.741 -10.305 -14.809 1.00 94.62 89 VAL A CA 1
ATOM 701 C C . VAL A 1 89 ? 3.659 -11.194 -13.576 1.00 94.62 89 VAL A C 1
ATOM 703 O O . VAL A 1 89 ? 3.108 -10.783 -12.556 1.00 94.62 89 VAL A O 1
ATOM 706 N N . ASP A 1 90 ? 4.231 -12.392 -13.664 1.00 91.56 90 ASP A N 1
ATOM 707 C CA . ASP A 1 90 ? 4.264 -13.330 -12.545 1.00 91.56 90 ASP A CA 1
ATOM 708 C C . ASP A 1 90 ? 5.125 -12.795 -11.394 1.00 91.56 90 ASP A C 1
ATOM 710 O O . ASP A 1 90 ? 6.218 -12.255 -11.594 1.00 91.56 90 ASP A O 1
ATOM 714 N N . VAL A 1 91 ? 4.629 -12.965 -10.168 1.00 89.12 91 VAL A N 1
ATOM 715 C CA . VAL A 1 91 ? 5.309 -12.538 -8.944 1.00 89.12 91 VAL A CA 1
ATOM 716 C C . VAL A 1 91 ? 5.386 -13.711 -7.984 1.00 89.12 91 VAL A C 1
ATOM 718 O O . VAL A 1 91 ? 4.375 -14.319 -7.638 1.00 89.12 91 VAL A O 1
ATOM 721 N N . GLU A 1 92 ? 6.595 -13.987 -7.508 1.00 86.00 92 GLU A N 1
ATOM 722 C CA . GLU A 1 92 ? 6.859 -15.029 -6.525 1.00 86.00 92 GLU A CA 1
ATOM 723 C C . GLU A 1 92 ? 7.496 -14.430 -5.268 1.00 86.00 92 GLU A C 1
ATOM 725 O O . GLU A 1 92 ? 8.434 -13.629 -5.328 1.00 86.00 92 GLU A O 1
ATOM 730 N N . LEU A 1 93 ? 6.995 -14.847 -4.105 1.00 83.38 93 LEU A N 1
ATOM 731 C CA . LEU A 1 93 ? 7.598 -14.529 -2.817 1.00 83.38 93 LEU A CA 1
ATOM 732 C C . LEU A 1 93 ? 8.675 -15.564 -2.495 1.00 83.38 93 LEU A C 1
ATOM 734 O O . LEU A 1 93 ? 8.396 -16.596 -1.890 1.00 83.38 93 LEU A O 1
ATOM 738 N N . VAL A 1 94 ? 9.913 -15.262 -2.876 1.00 82.38 94 VAL A N 1
ATOM 739 C CA . VAL A 1 94 ? 11.072 -16.107 -2.569 1.00 82.38 94 VAL A CA 1
ATOM 740 C C . VAL A 1 94 ? 11.651 -15.720 -1.205 1.00 82.38 94 VAL A C 1
ATOM 742 O O . VAL A 1 94 ? 12.018 -14.565 -0.974 1.00 82.38 94 VAL A O 1
ATOM 745 N N . GLU A 1 95 ? 11.759 -16.683 -0.286 1.00 76.69 95 GLU A N 1
ATOM 746 C CA . GLU A 1 95 ? 12.448 -16.472 0.991 1.00 76.69 95 GLU A CA 1
ATOM 747 C C . GLU A 1 95 ? 13.953 -16.267 0.760 1.00 76.69 95 GLU A C 1
ATOM 749 O O . GLU A 1 95 ? 14.632 -17.123 0.195 1.00 76.69 95 GLU A O 1
ATOM 754 N N . GLY A 1 96 ? 14.509 -15.129 1.191 1.00 72.00 96 GLY A N 1
ATOM 755 C CA . GLY A 1 96 ? 15.934 -14.868 0.993 1.00 72.00 96 GLY A CA 1
ATOM 756 C C . GLY A 1 96 ? 16.381 -13.419 1.172 1.00 72.00 96 GLY A C 1
ATOM 757 O O . GLY A 1 96 ? 15.674 -12.571 1.718 1.00 72.00 96 GLY A O 1
ATOM 758 N N . ARG A 1 97 ? 17.621 -13.152 0.739 1.00 64.44 97 ARG A N 1
ATOM 759 C CA . ARG A 1 97 ? 18.311 -11.863 0.892 1.00 64.44 97 ARG A CA 1
ATOM 760 C C . ARG A 1 97 ? 17.793 -10.860 -0.160 1.00 64.44 97 ARG A C 1
ATOM 762 O O . ARG A 1 97 ? 17.955 -11.126 -1.349 1.00 64.44 97 ARG A O 1
ATOM 769 N N . PRO A 1 98 ? 17.234 -9.701 0.236 1.00 71.12 98 PRO A N 1
ATOM 770 C CA . PRO A 1 98 ? 16.779 -8.693 -0.720 1.00 71.12 98 PRO A CA 1
ATOM 771 C C . PRO A 1 98 ? 17.955 -8.131 -1.534 1.00 71.12 98 PRO A C 1
ATOM 773 O O . PRO A 1 98 ? 19.071 -8.001 -1.019 1.00 71.12 98 PRO A O 1
ATOM 776 N N . SER A 1 99 ? 17.704 -7.765 -2.795 1.00 73.75 99 SER A N 1
ATOM 777 C CA . SER A 1 99 ? 18.660 -6.974 -3.581 1.00 73.75 99 SER A CA 1
ATOM 778 C C . SER A 1 99 ? 18.820 -5.604 -2.924 1.00 73.75 99 SER A C 1
ATOM 780 O O . SER A 1 99 ? 17.824 -4.931 -2.692 1.00 73.75 99 SER A O 1
ATOM 782 N N . ARG A 1 100 ? 20.052 -5.201 -2.591 1.00 73.38 100 ARG A N 1
ATOM 783 C CA . ARG A 1 100 ? 20.310 -3.924 -1.891 1.00 73.38 100 ARG A CA 1
ATOM 784 C C . ARG A 1 100 ? 20.742 -2.802 -2.832 1.00 73.38 100 ARG A C 1
ATOM 786 O O . ARG A 1 100 ? 20.400 -1.652 -2.599 1.00 73.38 100 ARG A O 1
ATOM 793 N N . ASP A 1 101 ? 21.437 -3.157 -3.911 1.00 81.25 101 ASP A N 1
ATOM 794 C CA . ASP A 1 101 ? 22.124 -2.175 -4.761 1.00 81.25 101 ASP A CA 1
ATOM 795 C C . ASP A 1 101 ? 21.414 -1.931 -6.103 1.00 81.25 101 ASP A C 1
ATOM 797 O O . ASP A 1 101 ? 21.748 -0.988 -6.818 1.00 81.25 101 ASP A O 1
ATOM 801 N N . PHE A 1 102 ? 20.439 -2.783 -6.456 1.00 91.25 102 PHE A N 1
ATOM 802 C CA . PHE A 1 102 ? 19.610 -2.678 -7.669 1.00 91.25 102 PHE A CA 1
ATOM 803 C C . PHE A 1 102 ? 20.410 -2.438 -8.963 1.00 91.25 102 PHE A C 1
ATOM 805 O O . PHE A 1 102 ? 19.948 -1.756 -9.875 1.00 91.25 102 PHE A O 1
ATOM 812 N N . VAL A 1 103 ? 21.614 -3.020 -9.059 1.00 92.25 103 VAL A N 1
ATOM 813 C CA . VAL A 1 103 ? 22.593 -2.729 -10.125 1.00 92.25 103 VAL A CA 1
ATOM 814 C C . VAL A 1 103 ? 21.997 -2.880 -11.525 1.00 92.25 103 VAL A C 1
ATOM 816 O O . VAL A 1 103 ? 22.245 -2.043 -12.386 1.00 92.25 103 VAL A O 1
ATOM 819 N N . ARG A 1 104 ? 21.185 -3.919 -11.761 1.00 93.62 104 ARG A N 1
ATOM 820 C CA . ARG A 1 104 ? 20.541 -4.148 -13.067 1.00 93.62 104 ARG A CA 1
ATOM 821 C C . ARG A 1 104 ? 19.489 -3.085 -13.388 1.00 93.62 104 ARG A C 1
ATOM 823 O O . ARG A 1 104 ? 19.479 -2.570 -14.499 1.00 93.62 104 ARG A O 1
ATOM 830 N N . THR A 1 105 ? 18.657 -2.727 -12.412 1.00 95.06 105 THR A N 1
ATOM 831 C CA . THR A 1 105 ? 17.633 -1.682 -12.552 1.00 95.06 105 THR A CA 1
ATOM 832 C C . THR A 1 105 ? 18.273 -0.326 -12.836 1.00 95.06 105 THR A C 1
ATOM 834 O O . THR A 1 105 ? 17.885 0.350 -13.781 1.00 95.06 105 THR A O 1
ATOM 837 N N . LYS A 1 106 ? 19.324 0.034 -12.089 1.00 95.25 106 LYS A N 1
ATOM 838 C CA . LYS A 1 106 ? 20.087 1.267 -12.323 1.00 95.25 106 LYS A CA 1
ATOM 839 C C . LYS A 1 106 ? 20.799 1.260 -13.674 1.00 95.25 106 LYS A C 1
ATOM 841 O O . LYS A 1 106 ? 20.821 2.269 -14.364 1.00 95.25 106 LYS A O 1
ATOM 846 N N . ALA A 1 107 ? 21.364 0.123 -14.081 1.00 96.50 107 ALA A N 1
ATOM 847 C CA . ALA A 1 107 ? 21.989 0.008 -15.394 1.00 96.50 107 ALA A CA 1
ATOM 848 C C . ALA A 1 107 ? 20.985 0.282 -16.525 1.00 96.50 107 ALA A C 1
ATOM 850 O O . ALA A 1 107 ? 21.349 0.992 -17.456 1.00 96.50 107 ALA A O 1
ATOM 851 N N . LEU A 1 108 ? 19.746 -0.218 -16.425 1.00 97.62 108 LEU A N 1
ATOM 852 C CA . LEU A 1 108 ? 18.672 0.110 -17.369 1.00 97.62 108 LEU A CA 1
ATOM 853 C C . LEU A 1 108 ? 18.355 1.612 -17.348 1.00 97.62 108 LEU A C 1
ATOM 855 O O . LEU A 1 108 ? 18.361 2.244 -18.400 1.00 97.62 108 LEU A O 1
ATOM 859 N N . MET A 1 109 ? 18.153 2.178 -16.153 1.00 97.12 109 MET A N 1
ATOM 860 C CA . MET A 1 109 ? 17.861 3.603 -15.954 1.00 97.12 109 MET A CA 1
ATOM 861 C C . MET A 1 109 ? 18.886 4.514 -16.644 1.00 97.12 109 MET A C 1
ATOM 863 O O . MET A 1 109 ? 18.504 5.430 -17.364 1.00 97.12 109 MET A O 1
ATOM 867 N N . TYR A 1 110 ? 20.184 4.240 -16.474 1.00 96.62 110 TYR A N 1
ATOM 868 C CA . TYR A 1 110 ? 21.244 5.083 -17.035 1.00 96.62 110 TYR A CA 1
ATOM 869 C C . TYR A 1 110 ? 21.572 4.793 -18.502 1.00 96.62 110 TYR A C 1
ATOM 871 O O . TYR A 1 110 ? 21.933 5.709 -19.237 1.00 96.62 110 TYR A O 1
ATOM 879 N N . ARG A 1 111 ? 21.533 3.525 -18.932 1.00 98.12 111 ARG A N 1
ATOM 880 C CA . ARG A 1 111 ? 22.009 3.131 -20.272 1.00 98.12 111 ARG A CA 1
ATOM 881 C C . ARG A 1 111 ? 20.922 3.197 -21.332 1.00 98.12 111 ARG A C 1
ATOM 883 O O . ARG A 1 111 ? 21.239 3.406 -22.498 1.00 98.12 111 ARG A O 1
ATOM 890 N N . GLU A 1 112 ? 19.666 3.016 -20.940 1.00 98.31 112 GLU A N 1
ATOM 891 C CA . GLU A 1 112 ? 18.525 2.946 -21.853 1.00 98.31 112 GLU A CA 1
ATOM 892 C C . GLU A 1 112 ? 17.375 3.841 -21.355 1.00 98.31 112 GLU A C 1
ATOM 894 O O . GLU A 1 112 ? 16.286 3.348 -21.048 1.00 98.31 112 GLU A O 1
ATOM 899 N N . PRO A 1 113 ? 17.579 5.171 -21.279 1.00 97.62 113 PRO A N 1
ATOM 900 C CA . PRO A 1 113 ? 16.613 6.089 -20.674 1.00 97.62 113 PRO A CA 1
ATOM 901 C C . PRO A 1 113 ? 15.245 6.063 -21.367 1.00 97.62 113 PRO A C 1
ATOM 903 O O . PRO A 1 113 ? 14.218 6.151 -20.702 1.00 97.62 113 PRO A O 1
ATOM 906 N N . ALA A 1 114 ? 15.196 5.875 -22.690 1.00 98.31 114 ALA A N 1
ATOM 907 C CA . ALA A 1 114 ? 13.927 5.746 -23.409 1.00 98.31 114 ALA A CA 1
ATOM 908 C C . ALA A 1 114 ? 13.128 4.512 -22.948 1.00 98.31 114 ALA A C 1
ATOM 910 O O . ALA A 1 114 ? 11.933 4.614 -22.674 1.00 98.31 114 ALA A O 1
ATOM 911 N N . THR A 1 115 ? 13.794 3.361 -22.804 1.00 98.38 115 THR A N 1
ATOM 912 C CA . THR A 1 115 ? 13.187 2.123 -22.291 1.00 98.38 115 THR A CA 1
ATOM 913 C C . THR A 1 115 ? 12.752 2.291 -20.837 1.00 98.38 115 THR A C 1
ATOM 915 O O . THR A 1 115 ? 11.650 1.887 -20.469 1.00 98.38 115 THR A O 1
ATOM 918 N N . TRP A 1 116 ? 13.593 2.923 -20.015 1.00 98.06 116 TRP A N 1
ATOM 919 C CA . TRP A 1 116 ? 13.290 3.237 -18.622 1.00 98.06 116 TRP A CA 1
ATOM 920 C C . TRP A 1 116 ? 12.033 4.102 -18.483 1.00 98.06 116 TRP A C 1
ATOM 922 O O . TRP A 1 116 ? 11.117 3.738 -17.747 1.00 98.06 116 TRP A O 1
ATOM 932 N N . HIS A 1 117 ? 11.943 5.202 -19.233 1.00 98.06 117 HIS A N 1
ATOM 933 C CA . HIS A 1 117 ? 10.774 6.079 -19.207 1.00 98.06 117 HIS A CA 1
ATOM 934 C C . HIS A 1 117 ? 9.511 5.373 -19.704 1.00 98.06 117 HIS A C 1
ATOM 936 O O . HIS A 1 117 ? 8.475 5.484 -19.057 1.00 98.06 117 HIS A O 1
ATOM 942 N N . ALA A 1 118 ? 9.599 4.587 -20.782 1.00 98.44 118 ALA A N 1
ATOM 943 C CA . ALA A 1 118 ? 8.460 3.813 -21.276 1.00 98.44 118 ALA A CA 1
ATOM 944 C C . ALA A 1 118 ? 7.970 2.768 -20.253 1.00 98.44 118 ALA A C 1
ATOM 946 O O . ALA A 1 118 ? 6.769 2.514 -20.143 1.00 98.44 118 ALA A O 1
ATOM 947 N N . LEU A 1 119 ? 8.883 2.158 -19.488 1.00 97.38 119 LEU A N 1
ATOM 948 C CA . LEU A 1 119 ? 8.530 1.257 -18.390 1.00 97.38 119 LEU A CA 1
ATOM 949 C C . LEU A 1 119 ? 7.845 2.013 -17.245 1.00 97.38 119 LEU A C 1
ATOM 951 O O . LEU A 1 119 ? 6.788 1.582 -16.783 1.00 97.38 119 LEU A O 1
ATOM 955 N N . LEU A 1 120 ? 8.423 3.134 -16.803 1.00 97.75 120 LEU A N 1
ATOM 956 C CA . LEU A 1 120 ? 7.844 3.958 -15.742 1.00 97.75 120 LEU A CA 1
ATOM 957 C C . LEU A 1 120 ? 6.466 4.499 -16.122 1.00 97.75 120 LEU A C 1
ATOM 959 O O . LEU A 1 120 ? 5.585 4.519 -15.275 1.00 97.75 120 LEU A O 1
ATOM 963 N N . GLU A 1 121 ? 6.247 4.886 -17.376 1.00 98.25 121 GLU A N 1
ATOM 964 C CA . GLU A 1 121 ? 4.941 5.347 -17.854 1.00 98.25 121 GLU A CA 1
ATOM 965 C C . GLU A 1 121 ? 3.872 4.254 -17.711 1.00 98.25 121 GLU A C 1
ATOM 967 O O . GLU A 1 121 ? 2.809 4.497 -17.140 1.00 98.25 121 GLU A O 1
ATOM 972 N N . ARG A 1 122 ? 4.185 3.018 -18.122 1.00 97.38 122 ARG A N 1
ATOM 973 C CA . ARG A 1 122 ? 3.276 1.866 -17.978 1.00 97.38 122 ARG A CA 1
ATOM 974 C C . ARG A 1 122 ? 2.995 1.517 -16.519 1.00 97.38 122 ARG A C 1
ATOM 976 O O . ARG A 1 122 ? 1.857 1.203 -16.172 1.00 97.38 122 ARG A O 1
ATOM 983 N N . LEU A 1 123 ? 4.020 1.561 -15.666 1.00 97.12 123 LEU A N 1
ATOM 984 C CA . LEU A 1 123 ? 3.859 1.338 -14.228 1.00 97.12 123 LEU A CA 1
ATOM 985 C C . LEU A 1 123 ? 2.997 2.438 -13.605 1.00 97.12 123 LEU A C 1
ATOM 987 O O . LEU A 1 123 ? 2.037 2.130 -12.906 1.00 97.12 123 LEU A O 1
ATOM 991 N N . THR A 1 124 ? 3.276 3.706 -13.903 1.00 97.69 124 THR A N 1
ATOM 992 C CA . THR A 1 124 ? 2.492 4.846 -13.415 1.00 97.69 124 THR A CA 1
ATOM 993 C C . THR A 1 124 ? 1.031 4.733 -13.832 1.00 97.69 124 THR A C 1
ATOM 995 O O . THR A 1 124 ? 0.153 4.901 -12.989 1.00 97.69 124 THR A O 1
ATOM 998 N N . GLU A 1 125 ? 0.746 4.397 -15.092 1.00 97.62 125 GLU A N 1
ATOM 999 C CA . GLU A 1 125 ? -0.628 4.218 -15.566 1.00 97.62 125 GLU A CA 1
ATOM 1000 C C . GLU A 1 125 ? -1.354 3.104 -14.799 1.00 97.62 125 GLU A C 1
ATOM 1002 O O . GLU A 1 125 ? -2.478 3.296 -14.324 1.00 97.62 125 GLU A O 1
ATOM 1007 N N . GLN A 1 126 ? -0.707 1.951 -14.623 1.00 97.50 126 GLN A N 1
ATOM 1008 C CA . GLN A 1 126 ? -1.301 0.830 -13.904 1.00 97.50 126 GLN A CA 1
ATOM 1009 C C . GLN A 1 126 ? -1.541 1.153 -12.423 1.00 97.50 126 GLN A C 1
ATOM 1011 O O . GLN A 1 126 ? -2.616 0.870 -11.887 1.00 97.50 126 GLN A O 1
ATOM 1016 N N . PHE A 1 127 ? -0.565 1.766 -11.753 1.00 97.06 127 PHE A N 1
ATOM 1017 C CA . PHE A 1 127 ? -0.694 2.150 -10.350 1.00 97.06 127 PHE A CA 1
ATOM 1018 C C . PHE A 1 127 ? -1.743 3.249 -10.160 1.00 97.06 127 PHE A C 1
ATOM 1020 O O . PHE A 1 127 ? -2.513 3.181 -9.205 1.00 97.06 127 PHE A O 1
ATOM 1027 N N . ALA A 1 128 ? -1.848 4.212 -11.081 1.00 97.19 128 ALA A N 1
ATOM 1028 C CA . ALA A 1 128 ? -2.891 5.234 -11.041 1.00 97.19 128 ALA A CA 1
ATOM 1029 C C . ALA A 1 128 ? -4.293 4.612 -11.121 1.00 97.19 128 ALA A C 1
ATOM 1031 O O . ALA A 1 128 ? -5.169 4.965 -10.329 1.00 97.19 128 ALA A O 1
ATOM 1032 N N . ARG A 1 129 ? -4.499 3.635 -12.017 1.00 97.12 129 ARG A N 1
ATOM 1033 C CA . ARG A 1 129 ? -5.763 2.884 -12.111 1.00 97.12 129 ARG A CA 1
ATOM 1034 C C . ARG A 1 129 ? -6.057 2.109 -10.829 1.00 97.12 129 ARG A C 1
ATOM 1036 O O . ARG A 1 129 ? -7.183 2.152 -10.341 1.00 97.12 129 ARG A O 1
ATOM 1043 N N . TYR A 1 130 ? -5.053 1.443 -10.261 1.00 96.44 130 TYR A N 1
ATOM 1044 C CA . TYR A 1 130 ? -5.198 0.703 -9.008 1.00 96.44 130 TYR A CA 1
ATOM 1045 C C . TYR A 1 130 ? -5.569 1.617 -7.830 1.00 96.44 130 TYR A C 1
ATOM 1047 O O . TYR A 1 130 ? -6.493 1.312 -7.075 1.00 96.44 130 TYR A O 1
ATOM 1055 N N . VAL A 1 131 ? -4.904 2.768 -7.698 1.00 96.75 131 VAL A N 1
ATOM 1056 C CA . VAL A 1 131 ? -5.207 3.771 -6.667 1.00 96.75 131 VAL A CA 1
ATOM 1057 C C . VAL A 1 131 ? -6.618 4.327 -6.845 1.00 96.75 131 VAL A C 1
ATOM 1059 O O . VAL A 1 131 ? -7.372 4.379 -5.876 1.00 96.75 131 VAL A O 1
ATOM 1062 N N . ALA A 1 132 ? -7.006 4.686 -8.072 1.00 97.56 132 ALA A N 1
ATOM 1063 C CA . ALA A 1 132 ? -8.349 5.184 -8.361 1.00 97.56 132 ALA A CA 1
ATOM 1064 C C . ALA A 1 132 ? -9.433 4.146 -8.026 1.00 97.56 132 ALA A C 1
ATOM 1066 O O . ALA A 1 132 ? -10.438 4.489 -7.407 1.00 97.56 132 ALA A O 1
ATOM 1067 N N . ALA A 1 133 ? -9.210 2.875 -8.371 1.00 96.75 133 ALA A N 1
ATOM 1068 C CA . ALA A 1 133 ? -10.118 1.786 -8.026 1.00 96.75 133 ALA A CA 1
ATOM 1069 C C . ALA A 1 133 ? -10.202 1.565 -6.507 1.00 96.75 133 ALA A C 1
ATOM 1071 O O . ALA A 1 133 ? -11.291 1.380 -5.973 1.00 96.75 133 ALA A O 1
ATOM 1072 N N . THR A 1 134 ? -9.071 1.649 -5.802 1.00 95.94 134 THR A N 1
ATOM 1073 C CA . THR A 1 134 ? -9.015 1.515 -4.336 1.00 95.94 134 THR A CA 1
ATOM 1074 C C . THR A 1 134 ? -9.784 2.645 -3.645 1.00 95.94 134 THR A C 1
ATOM 1076 O O . THR A 1 134 ? -10.551 2.396 -2.717 1.00 95.94 134 THR A O 1
ATOM 1079 N N . ALA A 1 135 ? -9.643 3.881 -4.130 1.00 96.50 135 ALA A N 1
ATOM 1080 C CA . ALA A 1 135 ? -10.413 5.021 -3.641 1.00 96.50 135 ALA A CA 1
ATOM 1081 C C . ALA A 1 135 ? -11.916 4.854 -3.926 1.00 96.50 135 ALA A C 1
ATOM 1083 O O . ALA A 1 135 ? -12.735 5.023 -3.027 1.00 96.50 135 ALA A O 1
ATOM 1084 N N . ALA A 1 136 ? -12.285 4.451 -5.147 1.00 98.06 136 ALA A N 1
ATOM 1085 C CA . ALA A 1 136 ? -13.680 4.201 -5.521 1.00 98.06 136 ALA A CA 1
ATOM 1086 C C . ALA A 1 136 ? -14.325 3.057 -4.716 1.00 98.06 136 ALA A C 1
ATOM 1088 O O . ALA A 1 136 ? -15.531 3.082 -4.480 1.00 98.06 136 ALA A O 1
ATOM 1089 N N . ALA A 1 137 ? -13.530 2.080 -4.270 1.00 96.94 137 ALA A N 1
ATOM 1090 C CA . ALA A 1 137 ? -13.967 0.993 -3.397 1.00 96.94 137 ALA A CA 1
ATOM 1091 C C . ALA A 1 137 ? -14.162 1.417 -1.926 1.00 96.94 137 ALA A C 1
ATOM 1093 O O . ALA A 1 137 ? -14.652 0.615 -1.133 1.00 96.94 137 ALA A O 1
ATOM 1094 N N . GLY A 1 138 ? -13.812 2.658 -1.563 1.00 96.50 138 GLY A N 1
ATOM 1095 C CA . GLY A 1 138 ? -14.094 3.235 -0.246 1.00 96.50 138 GLY A CA 1
ATOM 1096 C C . GLY A 1 138 ? -12.882 3.431 0.664 1.00 96.50 138 GLY A C 1
ATOM 1097 O O . GLY A 1 138 ? -13.063 3.573 1.868 1.00 96.50 138 GLY A O 1
ATOM 1098 N N . ALA A 1 139 ? -11.652 3.433 0.141 1.00 97.00 139 ALA A N 1
ATOM 1099 C CA . ALA A 1 139 ? -10.494 3.804 0.954 1.00 97.00 139 ALA A CA 1
ATOM 1100 C C . ALA A 1 139 ? -10.523 5.300 1.325 1.00 97.00 139 ALA A C 1
ATOM 1102 O O . ALA A 1 139 ? -10.536 6.159 0.444 1.00 97.00 139 ALA A O 1
ATOM 1103 N N . ASP A 1 140 ? -10.450 5.606 2.623 1.00 96.81 140 ASP A N 1
ATOM 1104 C CA . ASP A 1 140 ? -10.458 6.987 3.132 1.00 96.81 140 ASP A CA 1
ATOM 1105 C C . ASP A 1 140 ? -9.162 7.763 2.835 1.00 96.81 140 ASP A C 1
ATOM 1107 O O . ASP A 1 140 ? -9.152 8.993 2.756 1.00 96.81 140 ASP A O 1
ATOM 1111 N N . ALA A 1 141 ? -8.042 7.047 2.709 1.00 96.44 141 ALA A N 1
ATOM 1112 C CA . ALA A 1 141 ? -6.725 7.609 2.443 1.00 96.44 141 ALA A CA 1
ATOM 1113 C C . ALA A 1 141 ? -5.861 6.625 1.646 1.00 96.44 141 ALA A C 1
ATOM 1115 O O . ALA A 1 141 ? -6.010 5.408 1.753 1.00 96.44 141 ALA A O 1
ATOM 1116 N N . ILE A 1 142 ? -4.914 7.167 0.877 1.00 96.81 142 ILE A N 1
ATOM 1117 C CA . ILE A 1 142 ? -3.950 6.396 0.087 1.00 96.81 142 ILE A CA 1
ATOM 1118 C C . ILE A 1 142 ? -2.540 6.748 0.547 1.00 96.81 142 ILE A C 1
ATOM 1120 O O . ILE A 1 142 ? -2.179 7.921 0.634 1.00 96.81 142 ILE A O 1
ATOM 1124 N N . GLN A 1 143 ? -1.729 5.722 0.793 1.00 96.75 143 GLN A N 1
ATOM 1125 C CA . GLN A 1 143 ? -0.311 5.866 1.087 1.00 96.75 143 GLN A CA 1
ATOM 1126 C C . GLN A 1 143 ? 0.529 5.293 -0.054 1.00 96.75 143 GLN A C 1
ATOM 1128 O O . GLN A 1 143 ? 0.401 4.121 -0.401 1.00 96.75 143 GLN A O 1
ATOM 1133 N N . LEU A 1 144 ? 1.421 6.118 -0.604 1.00 95.06 144 LEU A N 1
ATOM 1134 C CA . LEU A 1 144 ? 2.420 5.695 -1.583 1.00 95.06 144 LEU A CA 1
ATOM 1135 C C . LEU A 1 144 ? 3.703 5.271 -0.863 1.00 95.06 144 LEU A C 1
ATOM 1137 O O . LEU A 1 144 ? 4.194 5.978 0.018 1.00 95.06 144 LEU A O 1
ATOM 1141 N N . PHE A 1 145 ? 4.246 4.116 -1.246 1.00 94.44 145 PHE A N 1
ATOM 1142 C CA . PHE A 1 145 ? 5.488 3.584 -0.696 1.00 94.44 145 PHE A CA 1
ATOM 1143 C C . PHE A 1 145 ? 6.593 3.632 -1.740 1.00 94.44 145 PHE A C 1
ATOM 1145 O O . PHE A 1 145 ? 6.641 2.785 -2.628 1.00 94.44 145 PHE A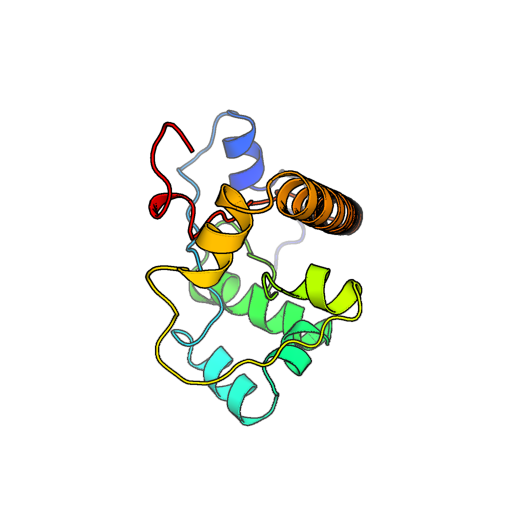 O 1
ATOM 1152 N N . ASP A 1 146 ? 7.537 4.549 -1.562 1.00 93.94 146 ASP A N 1
ATOM 1153 C CA . ASP A 1 146 ? 8.813 4.505 -2.268 1.00 93.94 146 ASP A CA 1
ATOM 1154 C C . ASP A 1 146 ? 9.901 3.984 -1.324 1.00 93.94 146 ASP A C 1
ATOM 1156 O O . ASP A 1 146 ? 10.687 4.723 -0.733 1.00 93.94 146 ASP A O 1
ATOM 1160 N N . SER A 1 147 ? 9.882 2.666 -1.109 1.00 90.69 147 SER A N 1
ATOM 1161 C CA . SER A 1 147 ? 10.773 2.010 -0.138 1.00 90.69 147 SER A CA 1
ATOM 1162 C C . SER A 1 147 ? 12.247 2.054 -0.552 1.00 90.69 147 SER A C 1
ATOM 1164 O O . SER A 1 147 ? 13.113 1.731 0.261 1.00 90.69 147 SER A O 1
ATOM 1166 N N . TRP A 1 148 ? 12.528 2.416 -1.808 1.00 92.62 148 TRP A N 1
ATOM 1167 C CA . TRP A 1 148 ? 13.854 2.318 -2.402 1.00 92.62 148 TRP A CA 1
ATOM 1168 C C . TRP A 1 148 ? 14.398 3.646 -2.927 1.00 92.62 148 TRP A C 1
ATOM 1170 O O . TRP A 1 148 ? 15.572 3.663 -3.270 1.00 92.62 148 TRP A O 1
ATOM 1180 N N . ALA A 1 149 ? 13.649 4.756 -2.908 1.00 92.19 149 ALA A N 1
ATOM 1181 C CA . ALA A 1 149 ? 14.139 6.085 -3.306 1.00 92.19 149 ALA A CA 1
ATOM 1182 C C . ALA A 1 149 ? 15.528 6.434 -2.744 1.00 92.19 149 ALA A C 1
ATOM 1184 O O . ALA A 1 149 ? 16.357 7.002 -3.445 1.00 92.19 149 ALA A O 1
ATOM 1185 N N . GLY A 1 150 ? 15.824 6.030 -1.503 1.00 92.31 150 GLY A N 1
ATOM 1186 C CA . GLY A 1 150 ? 17.118 6.278 -0.855 1.00 92.31 150 GLY A CA 1
ATOM 1187 C C . GLY A 1 150 ? 18.332 5.608 -1.514 1.00 92.31 150 GLY A C 1
ATOM 1188 O O . GLY A 1 150 ? 19.456 5.847 -1.079 1.00 92.31 150 GLY A O 1
ATOM 1189 N N . VAL A 1 151 ? 18.144 4.762 -2.535 1.00 92.31 151 VAL A N 1
ATOM 1190 C CA . VAL A 1 151 ? 19.253 4.219 -3.336 1.00 92.31 151 VAL A CA 1
ATOM 1191 C C . VAL A 1 151 ? 19.688 5.163 -4.456 1.00 92.31 151 VAL A C 1
ATOM 1193 O O . VAL A 1 151 ? 20.740 4.919 -5.048 1.00 92.31 151 VAL A O 1
ATOM 1196 N N . LEU A 1 152 ? 18.897 6.185 -4.777 1.00 92.94 152 LEU A N 1
ATOM 1197 C CA . LEU A 1 152 ? 19.198 7.196 -5.786 1.00 92.94 152 LEU A CA 1
ATOM 1198 C C . LEU A 1 152 ? 19.843 8.428 -5.142 1.00 92.94 152 LEU A C 1
ATOM 1200 O O . LEU A 1 152 ? 19.637 8.717 -3.961 1.00 92.94 152 LEU A O 1
ATOM 1204 N N . SER A 1 153 ? 20.666 9.137 -5.911 1.00 93.50 153 SER A N 1
ATOM 1205 C CA . SER A 1 153 ? 21.156 10.458 -5.528 1.00 93.50 153 SER A CA 1
ATOM 1206 C C . SER A 1 153 ? 20.091 11.524 -5.802 1.00 93.50 153 SER A C 1
ATOM 1208 O O . SER A 1 153 ? 19.112 11.278 -6.491 1.00 93.50 153 SER A O 1
ATOM 1210 N N . VAL A 1 154 ? 20.293 12.740 -5.292 1.00 95.31 154 VAL A N 1
ATOM 1211 C CA . VAL A 1 154 ? 19.375 13.871 -5.540 1.00 95.31 154 VAL A CA 1
ATOM 1212 C C . VAL A 1 154 ? 19.335 14.286 -7.021 1.00 95.31 154 VAL A C 1
ATOM 1214 O O . VAL A 1 154 ? 18.385 14.936 -7.440 1.00 95.31 154 VAL A O 1
ATOM 1217 N N . ALA A 1 155 ? 20.379 13.968 -7.791 1.00 94.00 155 ALA A N 1
ATOM 1218 C CA . ALA A 1 155 ? 20.493 14.354 -9.197 1.00 94.00 155 ALA A CA 1
ATOM 1219 C C . ALA A 1 155 ? 19.935 13.304 -10.172 1.00 94.00 155 ALA A C 1
ATOM 1221 O O . ALA A 1 155 ? 19.810 13.612 -11.357 1.00 94.00 155 ALA A O 1
ATOM 1222 N N . ASP A 1 156 ? 19.670 12.089 -9.682 1.00 90.56 156 ASP A N 1
ATOM 1223 C CA . ASP A 1 156 ? 19.028 11.019 -10.451 1.00 90.56 156 ASP A CA 1
ATOM 1224 C C . ASP A 1 156 ? 17.516 11.255 -10.550 1.00 90.56 156 ASP A C 1
ATOM 1226 O O . ASP A 1 156 ? 16.961 10.980 -11.638 1.00 90.56 156 ASP A O 1
#

Radius of gyration: 18.88 Å; chains: 1; bounding box: 48×43×44 Å

pLDDT: mean 92.01, std 12.33, range [35.31, 98.5]